Protein AF-A0A2D4HSN1-F1 (afdb_monomer_lite)

Organism: NCBI:txid129467

Secondary structure (DSSP, 8-state):
-HHHHHHHHHHHHHHHHHHHHHHH-TT-HHHHHHHHHHHHHHHHHHHHHHHHHHHHHHHHHHHHHHHHHHHHHHHHHHHHHHH---EEE-TTSPEEE------

Sequence (103 aa):
KKEREKESNELQNDIRKLERQAQLTPKNEQIINKWKLAKHKLNSLEQERNLRALKFVKQNYFENANKPGRWLAYRLRKEKEKRWIQQLQDKEGTLQNDMEKKK

Structure (mmCIF, N/CA/C/O backbone):
data_AF-A0A2D4HSN1-F1
#
_entry.id   AF-A0A2D4HSN1-F1
#
loop_
_atom_site.group_PDB
_atom_site.id
_atom_site.type_symbol
_atom_site.label_atom_id
_atom_site.label_alt_id
_atom_site.label_comp_id
_atom_site.label_asym_id
_atom_site.label_entity_id
_atom_site.label_seq_id
_atom_site.pdbx_PDB_ins_code
_atom_site.Cartn_x
_atom_site.Cartn_y
_atom_site.Cartn_z
_atom_site.occupancy
_atom_site.B_iso_or_equiv
_atom_site.auth_seq_id
_atom_site.auth_comp_id
_atom_site.auth_asym_id
_atom_site.auth_atom_id
_atom_site.pdbx_PDB_model_num
ATOM 1 N N . LYS A 1 1 ? 0.934 -12.895 7.102 1.00 60.03 1 LYS A N 1
ATOM 2 C CA . LYS A 1 1 ? 0.012 -11.958 6.399 1.00 60.03 1 LYS A CA 1
ATOM 3 C C . LYS A 1 1 ? -1.384 -12.010 7.024 1.00 60.03 1 LYS A C 1
ATOM 5 O O . LYS A 1 1 ? -1.835 -10.974 7.480 1.00 60.03 1 LYS A O 1
ATOM 10 N N . LYS A 1 2 ? -1.961 -13.214 7.186 1.00 73.94 2 LYS A N 1
ATOM 11 C CA . LYS A 1 2 ? -3.258 -13.445 7.853 1.00 73.94 2 LYS A CA 1
ATOM 12 C C . LYS A 1 2 ? -3.368 -12.906 9.290 1.00 73.94 2 LYS A C 1
ATOM 14 O O . LYS A 1 2 ? -4.409 -12.375 9.630 1.00 73.94 2 LYS A O 1
ATOM 19 N N . GLU A 1 3 ? -2.333 -13.017 10.123 1.00 78.81 3 GLU A N 1
ATOM 20 C CA . GLU A 1 3 ? -2.406 -12.568 11.532 1.00 78.81 3 GLU A CA 1
ATOM 21 C C . GLU A 1 3 ? -2.501 -11.046 11.671 1.00 78.81 3 GLU A C 1
ATOM 23 O O . GLU A 1 3 ? -3.433 -10.553 12.285 1.00 78.81 3 GLU A O 1
ATOM 28 N N . ARG A 1 4 ? -1.641 -10.289 10.979 1.00 75.69 4 ARG A N 1
ATOM 29 C CA . ARG A 1 4 ? -1.717 -8.815 10.944 1.00 75.69 4 ARG A CA 1
ATOM 30 C C . ARG A 1 4 ? -3.039 -8.289 10.375 1.00 75.69 4 ARG A C 1
ATOM 32 O O . ARG A 1 4 ? -3.516 -7.234 10.775 1.00 75.69 4 ARG A O 1
ATOM 39 N N . GLU A 1 5 ? -3.625 -9.008 9.419 1.00 81.81 5 GLU A N 1
ATOM 40 C CA . GLU A 1 5 ? -4.954 -8.679 8.889 1.00 81.81 5 GLU A CA 1
ATOM 41 C C . GLU A 1 5 ? -6.055 -8.955 9.923 1.00 81.81 5 GLU A C 1
ATOM 43 O O . GLU A 1 5 ? -6.962 -8.140 10.059 1.00 81.81 5 GLU A O 1
ATOM 48 N N . LYS A 1 6 ? -5.952 -10.045 10.697 1.00 86.56 6 LYS A N 1
ATOM 49 C CA . LYS A 1 6 ? -6.856 -10.314 11.826 1.00 86.56 6 LYS A CA 1
ATOM 50 C C . LYS A 1 6 ? -6.752 -9.234 12.901 1.00 86.56 6 LYS A C 1
ATOM 52 O O . LYS A 1 6 ? -7.775 -8.655 13.240 1.00 86.56 6 LYS A O 1
ATOM 57 N N . GLU A 1 7 ? -5.542 -8.887 13.336 1.00 83.44 7 GLU A N 1
ATOM 58 C CA . GLU A 1 7 ? -5.301 -7.821 14.322 1.00 83.44 7 GLU A CA 1
ATOM 59 C C . GLU A 1 7 ? -5.873 -6.474 13.855 1.00 83.44 7 GLU A C 1
ATOM 61 O O . GLU A 1 7 ? -6.504 -5.749 14.622 1.00 83.44 7 GLU A O 1
ATOM 66 N N . SER A 1 8 ? -5.706 -6.138 12.571 1.00 84.00 8 SER A N 1
ATOM 67 C CA . SER A 1 8 ? -6.280 -4.910 12.012 1.00 84.00 8 SER A CA 1
ATOM 68 C C . SER A 1 8 ? -7.810 -4.944 11.989 1.00 84.00 8 SER A C 1
ATOM 70 O O . SER A 1 8 ? -8.441 -3.916 12.233 1.00 84.00 8 SER A O 1
ATOM 72 N N . ASN A 1 9 ? -8.412 -6.098 11.693 1.00 88.88 9 ASN A N 1
ATOM 73 C CA . ASN A 1 9 ? -9.865 -6.264 11.687 1.00 88.88 9 ASN A CA 1
ATOM 74 C C . ASN A 1 9 ? -10.446 -6.205 13.106 1.00 88.88 9 ASN A C 1
ATOM 76 O O . ASN A 1 9 ? -11.495 -5.602 13.324 1.00 88.88 9 ASN A O 1
ATOM 80 N N . GLU A 1 10 ? -9.760 -6.799 14.081 1.00 90.38 10 GLU A N 1
ATOM 81 C CA . GLU A 1 10 ? -10.109 -6.716 15.501 1.00 90.38 10 GLU A CA 1
ATOM 82 C C . GLU A 1 10 ? -10.082 -5.263 15.978 1.00 90.38 10 GLU A C 1
ATOM 84 O O . GLU A 1 10 ? -11.071 -4.770 16.519 1.00 90.38 10 GLU A O 1
ATOM 89 N N . LEU A 1 11 ? -9.016 -4.530 15.650 1.00 89.25 11 LEU A N 1
ATOM 90 C CA . LEU A 1 11 ? -8.867 -3.124 16.017 1.00 89.25 11 LEU A CA 1
ATOM 91 C C . LEU A 1 11 ? -9.933 -2.231 15.355 1.00 89.25 11 LEU A C 1
ATOM 93 O O . LEU A 1 11 ? -10.448 -1.306 15.983 1.00 89.25 11 LEU A O 1
ATOM 97 N N . GLN A 1 12 ? -10.339 -2.533 14.117 1.00 91.25 12 GLN A N 1
ATOM 98 C CA . GLN A 1 12 ? -11.478 -1.871 13.467 1.00 91.25 12 GLN A CA 1
ATOM 99 C C . GLN A 1 12 ? -12.811 -2.173 14.163 1.00 91.25 12 GLN A C 1
ATOM 101 O O . GLN A 1 12 ? -13.640 -1.273 14.328 1.00 91.25 12 GLN A O 1
ATOM 106 N N . ASN A 1 13 ? -13.034 -3.419 14.584 1.00 93.00 13 ASN A N 1
ATOM 107 C CA . ASN A 1 13 ? -14.235 -3.796 15.325 1.00 93.00 13 ASN A CA 1
ATOM 108 C C . ASN A 1 13 ? -14.299 -3.096 16.687 1.00 93.00 13 ASN A C 1
ATOM 110 O O . ASN A 1 13 ? -15.371 -2.640 17.089 1.00 93.00 13 ASN A O 1
ATOM 114 N N . ASP A 1 14 ? -13.165 -2.945 17.366 1.00 90.88 14 ASP A N 1
ATOM 115 C CA . ASP A 1 14 ? -13.084 -2.233 18.640 1.00 90.88 14 ASP A CA 1
ATOM 116 C C . ASP A 1 14 ? -13.322 -0.731 18.478 1.00 90.88 14 ASP A C 1
ATOM 118 O O . ASP A 1 14 ? -14.068 -0.146 19.265 1.00 90.88 14 ASP A O 1
ATOM 122 N N . ILE A 1 15 ? -12.806 -0.112 17.410 1.00 92.44 15 ILE A N 1
ATOM 123 C CA . ILE A 1 15 ? -13.136 1.279 17.064 1.00 92.44 15 ILE A CA 1
ATOM 124 C C . ILE A 1 15 ? -14.646 1.441 16.865 1.00 92.44 15 ILE A C 1
ATOM 126 O O . ILE A 1 15 ? -15.219 2.373 17.421 1.00 92.44 15 ILE A O 1
ATOM 130 N N . ARG A 1 16 ? -15.307 0.527 16.139 1.00 93.06 16 ARG A N 1
ATOM 131 C CA . ARG A 1 16 ? -16.767 0.577 15.925 1.00 93.06 16 ARG A CA 1
ATOM 132 C C . ARG A 1 16 ? -17.552 0.450 17.230 1.00 93.06 16 ARG A C 1
ATOM 134 O O . ARG A 1 16 ? -18.563 1.126 17.409 1.00 93.06 16 ARG A O 1
ATOM 141 N N . LYS A 1 17 ? -17.113 -0.414 18.150 1.00 92.50 17 LYS A N 1
ATOM 142 C CA . LYS A 1 17 ? -17.742 -0.557 19.475 1.00 92.50 17 LYS A CA 1
ATOM 143 C C . LYS A 1 17 ? -17.573 0.715 20.307 1.00 92.50 17 LYS A C 1
ATOM 145 O O . LYS A 1 17 ? -18.553 1.203 20.864 1.00 92.50 17 LYS A O 1
ATOM 150 N N . LEU A 1 18 ? -16.358 1.263 20.352 1.00 89.56 18 LEU A N 1
ATOM 151 C CA . LEU A 1 18 ? -16.047 2.495 21.079 1.00 89.56 18 LEU A CA 1
ATOM 152 C C . LEU A 1 18 ? -16.769 3.710 20.489 1.00 89.56 18 LEU A C 1
ATOM 154 O O . LEU A 1 18 ? -17.218 4.565 21.241 1.00 89.56 18 LEU A O 1
ATOM 158 N N . GLU A 1 19 ? -16.935 3.769 19.169 1.00 88.75 19 GLU A N 1
ATOM 159 C CA . GLU A 1 19 ? -17.697 4.816 18.486 1.00 88.75 19 GLU A CA 1
ATOM 160 C C . GLU A 1 19 ? -19.172 4.792 18.895 1.00 88.75 19 GLU A C 1
ATOM 162 O O . GLU A 1 19 ? -19.720 5.822 19.283 1.00 88.75 19 GLU A O 1
ATOM 167 N N . ARG A 1 20 ? -19.799 3.608 18.900 1.00 90.75 20 ARG A N 1
ATOM 168 C CA . ARG A 1 20 ? -21.181 3.442 19.381 1.00 90.75 20 ARG A CA 1
ATOM 169 C C . ARG A 1 20 ? -21.320 3.851 20.845 1.00 90.75 20 ARG A C 1
ATOM 171 O O . ARG A 1 20 ? -22.273 4.534 21.202 1.00 90.75 20 ARG A O 1
ATOM 178 N N . GL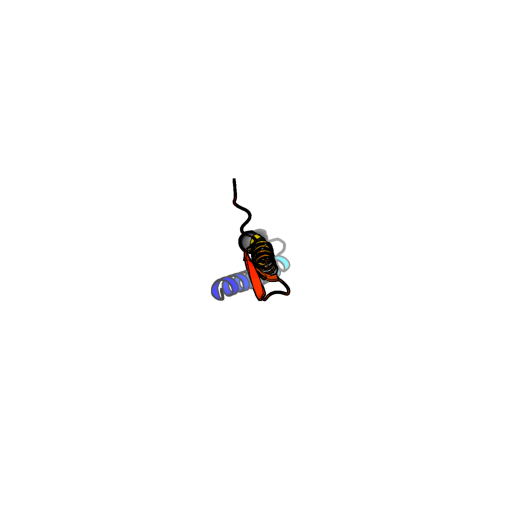N A 1 21 ? -20.365 3.469 21.692 1.00 87.44 21 GLN A N 1
ATOM 179 C CA . GLN A 1 21 ? -20.363 3.870 23.100 1.00 87.44 21 GLN A CA 1
ATOM 180 C C . GLN A 1 21 ? -20.177 5.384 23.263 1.00 87.44 21 GLN A C 1
ATOM 182 O O . GLN A 1 21 ? -20.893 6.001 24.044 1.00 87.44 21 GLN A O 1
ATOM 187 N N . ALA A 1 22 ? -19.281 6.005 22.494 1.00 86.25 22 ALA A N 1
ATOM 188 C CA . ALA A 1 22 ? -19.068 7.450 22.515 1.00 86.25 22 ALA A CA 1
ATOM 189 C C . ALA A 1 22 ? -20.318 8.229 22.070 1.00 86.25 22 ALA A C 1
ATOM 191 O O . ALA A 1 22 ? -20.628 9.262 22.657 1.00 86.25 22 ALA A O 1
ATOM 192 N N . GLN A 1 23 ? -21.058 7.718 21.079 1.00 85.44 23 GLN A N 1
ATOM 193 C CA . GLN A 1 23 ? -22.330 8.299 20.634 1.00 85.44 23 GLN A CA 1
ATOM 194 C C . GLN A 1 23 ? -23.419 8.209 21.713 1.00 85.44 23 GLN A C 1
ATOM 196 O O . GLN A 1 23 ? -24.167 9.163 21.905 1.00 85.44 23 GLN A O 1
ATOM 201 N N . LEU A 1 24 ? -23.493 7.084 22.434 1.00 86.56 24 LEU A N 1
ATOM 202 C CA . LEU A 1 24 ? -24.465 6.876 23.514 1.00 86.56 24 LEU A CA 1
ATOM 203 C C . LEU A 1 24 ? -24.125 7.671 24.782 1.00 86.56 24 LEU A C 1
ATOM 205 O O . LEU A 1 24 ? -25.028 8.098 25.498 1.00 86.56 24 LEU A O 1
ATOM 209 N N . THR A 1 25 ? -22.838 7.901 25.062 1.00 82.69 25 THR A N 1
ATOM 210 C CA . THR A 1 25 ? -22.380 8.676 26.226 1.00 82.69 25 THR A CA 1
ATOM 211 C C . THR A 1 25 ? -21.471 9.845 25.820 1.00 82.69 25 THR A C 1
ATOM 213 O O . THR A 1 25 ? -20.262 9.791 26.062 1.00 82.69 25 THR A O 1
ATOM 216 N N . PRO A 1 26 ? -22.023 10.948 25.272 1.00 75.94 26 PRO A N 1
ATOM 217 C CA . PRO A 1 26 ? -21.231 12.067 24.747 1.00 75.94 26 PRO A CA 1
ATOM 218 C C . PRO A 1 26 ? -20.426 12.829 25.807 1.00 75.94 26 PRO A C 1
ATOM 220 O O . PRO A 1 26 ? -19.464 13.515 25.483 1.00 75.94 26 PRO A O 1
ATOM 223 N N . LYS A 1 27 ? -20.815 12.723 27.085 1.00 82.31 27 LYS A N 1
ATOM 224 C CA . LYS A 1 27 ? -20.123 13.370 28.213 1.00 82.31 27 LYS A CA 1
ATOM 225 C C . LYS A 1 27 ? -18.958 12.540 28.764 1.00 82.31 27 LYS A C 1
ATOM 227 O O . LYS A 1 27 ? -18.222 13.023 29.616 1.00 82.31 27 LYS A O 1
ATOM 232 N N . ASN A 1 28 ? -18.794 11.290 28.320 1.00 86.81 28 ASN A N 1
ATOM 233 C CA . ASN A 1 28 ? -17.727 10.428 28.813 1.00 86.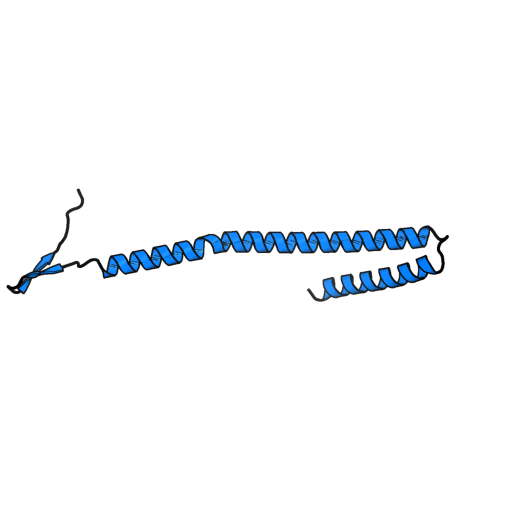81 28 ASN A CA 1
ATOM 234 C C . ASN A 1 28 ? -16.437 10.640 28.007 1.00 86.81 28 ASN A C 1
ATOM 236 O O . ASN A 1 28 ? -16.161 9.942 27.027 1.00 86.81 28 ASN A O 1
ATOM 240 N N . GLU A 1 29 ? -15.623 11.594 28.458 1.00 88.31 29 GLU A N 1
ATOM 241 C CA . GLU A 1 29 ? -14.337 11.928 27.838 1.00 88.31 29 GLU A CA 1
ATOM 242 C C . GLU A 1 29 ? -13.372 10.739 27.764 1.00 88.31 29 GLU A C 1
ATOM 244 O O . GLU A 1 29 ? -12.602 10.631 26.810 1.00 88.31 29 GLU A O 1
ATOM 249 N N . GLN A 1 30 ? -13.428 9.798 28.714 1.00 89.81 30 GLN A N 1
ATOM 250 C CA . GLN A 1 30 ? -12.543 8.630 28.704 1.00 89.81 30 GLN A CA 1
ATOM 251 C C . GLN A 1 30 ? -12.811 7.729 27.493 1.00 89.81 30 GLN A C 1
ATOM 253 O O . GLN A 1 30 ? -11.869 7.242 26.867 1.00 89.81 30 GLN A O 1
ATOM 258 N N . ILE A 1 31 ? -14.083 7.518 27.142 1.00 87.88 31 ILE A N 1
ATOM 259 C CA . ILE A 1 31 ? -14.478 6.699 25.985 1.00 87.88 31 ILE A CA 1
ATOM 260 C C . ILE A 1 31 ? -14.104 7.413 24.683 1.00 87.88 31 ILE A C 1
ATOM 262 O O . ILE A 1 31 ? -13.541 6.792 23.780 1.00 87.88 31 ILE A O 1
ATOM 266 N N . ILE A 1 32 ? -14.322 8.728 24.614 1.00 87.69 32 ILE A N 1
ATOM 267 C CA . ILE A 1 32 ? -13.958 9.548 23.450 1.00 87.69 32 ILE A CA 1
ATOM 268 C C . ILE A 1 32 ? -12.441 9.535 23.226 1.00 87.69 32 ILE A C 1
ATOM 270 O O . ILE A 1 32 ? -11.982 9.354 22.097 1.00 87.69 32 ILE A O 1
ATOM 274 N N . ASN A 1 33 ? -11.650 9.680 24.290 1.00 91.19 33 ASN A N 1
ATOM 275 C CA . ASN A 1 33 ? -10.192 9.655 24.206 1.00 91.19 33 ASN A CA 1
ATOM 276 C C . ASN A 1 33 ? -9.674 8.270 23.801 1.00 91.19 33 ASN A C 1
ATOM 278 O O . ASN A 1 33 ? -8.804 8.179 22.934 1.00 91.19 33 ASN A O 1
ATOM 282 N N . LYS A 1 34 ? -10.252 7.187 24.342 1.00 91.12 34 LYS A N 1
ATOM 283 C CA . LYS A 1 34 ? -9.935 5.811 23.919 1.00 91.12 34 LYS A CA 1
ATOM 284 C C . LYS A 1 34 ? -10.246 5.584 22.438 1.00 91.12 34 LYS A C 1
ATOM 286 O O . LYS A 1 34 ? -9.416 5.022 21.727 1.00 91.12 34 LYS A O 1
ATOM 291 N N . TRP A 1 35 ? -11.394 6.062 21.957 1.00 91.00 35 TRP A N 1
ATOM 292 C CA . TRP A 1 35 ? -11.770 5.980 20.544 1.00 91.00 35 TRP A CA 1
ATOM 293 C C . TRP A 1 35 ? -10.803 6.754 19.637 1.00 91.00 35 TRP A C 1
ATOM 295 O O . TRP A 1 35 ? -10.285 6.193 18.668 1.00 91.00 35 TRP A O 1
ATOM 305 N N . LYS A 1 36 ? -10.493 8.015 19.975 1.00 91.06 36 LYS A N 1
ATOM 306 C CA . LYS A 1 36 ? -9.519 8.838 19.235 1.00 91.06 36 LYS A CA 1
ATOM 307 C C . LYS A 1 36 ? -8.147 8.166 19.176 1.00 91.06 36 LYS A C 1
ATOM 309 O O . LYS A 1 36 ? -7.550 8.089 18.104 1.00 91.06 36 LYS A O 1
ATOM 314 N N . LEU A 1 37 ? -7.666 7.642 20.303 1.00 93.56 37 LEU A N 1
ATOM 315 C CA . LEU A 1 37 ? -6.371 6.967 20.386 1.00 93.56 37 LEU A CA 1
ATOM 316 C C . LEU A 1 37 ? -6.337 5.689 19.536 1.00 93.56 37 LEU A C 1
ATOM 318 O O . LEU A 1 37 ? -5.380 5.472 18.792 1.00 93.56 37 LEU A O 1
ATOM 322 N N . ALA A 1 38 ? -7.400 4.880 19.575 1.00 91.88 38 ALA A N 1
ATOM 323 C CA . ALA A 1 38 ? -7.527 3.698 18.726 1.00 91.88 38 ALA A CA 1
ATOM 324 C C . ALA A 1 38 ? -7.527 4.062 17.229 1.00 91.88 38 ALA A C 1
ATOM 326 O O . ALA A 1 38 ? -6.830 3.424 16.438 1.00 91.88 38 ALA A O 1
ATOM 327 N N . LYS A 1 39 ? -8.227 5.138 16.841 1.00 92.81 39 LYS A N 1
ATOM 328 C CA . LYS A 1 39 ? -8.243 5.652 15.462 1.00 92.81 39 LYS A CA 1
ATOM 329 C C . LYS A 1 39 ? -6.864 6.133 15.002 1.00 92.81 39 LYS A C 1
ATOM 331 O O . LYS A 1 39 ? -6.443 5.801 13.895 1.00 92.81 39 LYS A O 1
ATOM 336 N N . HIS A 1 40 ? -6.136 6.859 15.851 1.00 94.62 40 HIS A N 1
ATOM 337 C CA . HIS A 1 40 ? -4.757 7.259 15.561 1.00 94.62 40 HIS A CA 1
ATOM 338 C C . HIS A 1 40 ? -3.836 6.049 15.384 1.00 94.62 40 HIS A C 1
ATOM 340 O O . HIS A 1 40 ? -3.080 6.005 14.416 1.00 94.62 40 HIS A O 1
ATOM 346 N N . LYS A 1 41 ? -3.946 5.042 16.259 1.00 92.88 41 LYS A N 1
ATOM 347 C CA . LYS A 1 41 ? -3.167 3.802 16.155 1.00 92.88 41 LYS A CA 1
ATOM 348 C C . LYS A 1 41 ? -3.423 3.073 14.833 1.00 92.88 41 LYS A C 1
ATOM 350 O O . LYS A 1 41 ? -2.467 2.642 14.192 1.00 92.88 41 LYS A O 1
ATOM 355 N N . LEU A 1 42 ? -4.684 2.980 14.398 1.00 92.12 42 LEU A N 1
ATOM 356 C CA . LEU A 1 42 ? -5.035 2.398 13.099 1.00 92.12 42 LEU A CA 1
ATOM 357 C C . LEU A 1 42 ? -4.377 3.167 11.944 1.00 92.12 42 LEU A C 1
ATOM 359 O O . LEU A 1 42 ? -3.735 2.562 11.088 1.00 92.12 42 LEU A O 1
ATOM 363 N N . ASN A 1 43 ? -4.483 4.497 11.958 1.00 93.81 43 ASN A N 1
ATOM 364 C CA . ASN A 1 43 ? -3.902 5.349 10.923 1.00 93.81 43 ASN A CA 1
ATOM 365 C C . ASN A 1 43 ? -2.370 5.213 10.848 1.00 93.81 43 ASN A C 1
ATOM 367 O O . ASN A 1 43 ? -1.811 5.112 9.759 1.00 93.81 43 ASN A O 1
ATOM 371 N N . SER A 1 44 ? -1.676 5.152 11.989 1.00 93.75 44 SER A N 1
ATOM 372 C CA . SER A 1 44 ? -0.221 4.943 12.017 1.00 93.75 44 SER A CA 1
ATOM 373 C C . SER A 1 44 ? 0.194 3.600 11.405 1.00 93.75 44 SER A C 1
ATOM 375 O O . SER A 1 44 ? 1.162 3.546 10.645 1.00 93.75 44 SER A O 1
ATOM 377 N N . LEU A 1 45 ? -0.547 2.520 11.680 1.00 91.19 45 LEU A N 1
ATOM 378 C CA . LEU A 1 45 ? -0.285 1.203 11.084 1.00 91.19 45 LEU A CA 1
ATOM 379 C C . LEU A 1 45 ? -0.493 1.208 9.562 1.00 91.19 45 LEU A C 1
ATOM 381 O O . LEU A 1 45 ? 0.281 0.600 8.817 1.00 91.19 45 LEU A O 1
ATOM 385 N N . GLU A 1 46 ? -1.522 1.910 9.089 1.00 90.38 46 GLU A N 1
ATOM 386 C CA . GLU A 1 46 ? -1.802 2.062 7.663 1.00 90.38 46 GLU A CA 1
ATOM 387 C C . GLU A 1 46 ? -0.706 2.866 6.950 1.00 90.38 46 GLU A C 1
ATOM 389 O O . GLU A 1 46 ? -0.202 2.444 5.906 1.00 90.38 46 GLU A O 1
ATOM 394 N N . GLN A 1 47 ? -0.247 3.965 7.554 1.00 93.88 47 GLN A N 1
ATOM 395 C CA . GLN A 1 47 ? 0.885 4.742 7.048 1.00 93.88 47 GLN A CA 1
ATOM 396 C C . GLN A 1 47 ? 2.156 3.889 6.938 1.00 93.88 47 GLN A C 1
ATOM 398 O O . GLN A 1 47 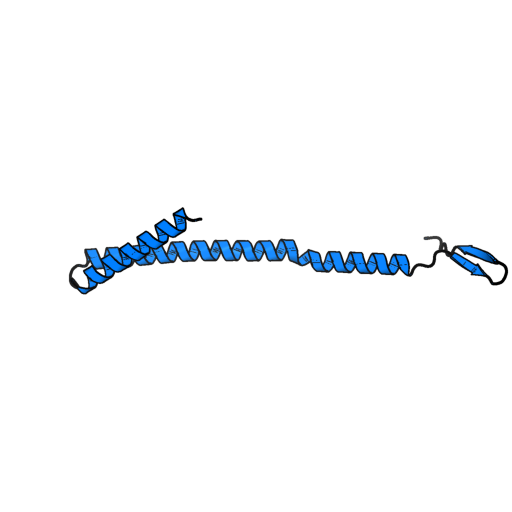? 2.814 3.893 5.898 1.00 93.88 47 GLN A O 1
ATOM 403 N N . GLU A 1 48 ? 2.479 3.094 7.960 1.00 92.75 48 GLU A N 1
ATOM 404 C CA . GLU A 1 48 ? 3.640 2.197 7.933 1.00 92.75 48 GLU A CA 1
ATOM 405 C C . GLU A 1 48 ? 3.522 1.134 6.822 1.00 92.75 48 GLU A C 1
ATOM 407 O O . GLU A 1 48 ? 4.501 0.786 6.151 1.00 92.75 48 GLU A O 1
ATOM 412 N N . ARG A 1 49 ? 2.314 0.607 6.590 1.00 91.00 49 ARG A N 1
ATOM 413 C CA . ARG A 1 49 ? 2.037 -0.323 5.485 1.00 91.00 49 ARG A CA 1
ATOM 414 C C . ARG A 1 49 ? 2.260 0.344 4.127 1.00 91.00 49 ARG A C 1
ATOM 416 O O . ARG A 1 49 ? 2.923 -0.249 3.274 1.00 91.00 49 ARG A O 1
ATOM 423 N N . ASN A 1 50 ? 1.765 1.565 3.948 1.00 93.81 50 ASN A N 1
ATOM 424 C CA . ASN A 1 50 ? 1.912 2.322 2.707 1.00 93.81 50 ASN A CA 1
ATOM 425 C C . ASN A 1 50 ? 3.379 2.665 2.428 1.00 93.81 50 ASN A C 1
ATOM 427 O O . ASN A 1 50 ? 3.854 2.469 1.310 1.00 93.81 50 ASN A O 1
ATOM 431 N N . LEU A 1 51 ? 4.134 3.073 3.451 1.00 96.44 51 LEU A N 1
ATOM 432 C CA . LEU A 1 51 ? 5.572 3.332 3.334 1.00 96.44 51 LEU A CA 1
ATOM 433 C C . LEU A 1 51 ? 6.349 2.081 2.907 1.00 96.44 51 LEU A C 1
ATOM 435 O O . LEU A 1 51 ? 7.213 2.156 2.030 1.00 96.44 51 LEU A O 1
ATOM 439 N N . ARG A 1 52 ? 6.022 0.913 3.475 1.00 94.12 52 ARG A N 1
ATOM 440 C CA . ARG A 1 52 ? 6.629 -0.366 3.068 1.00 94.12 52 ARG A CA 1
ATOM 441 C C . ARG A 1 52 ? 6.321 -0.709 1.614 1.00 94.12 52 ARG A C 1
ATOM 443 O O . ARG A 1 52 ? 7.232 -1.099 0.884 1.00 94.12 52 ARG A O 1
ATOM 450 N N . ALA A 1 53 ? 5.071 -0.540 1.189 1.00 95.38 53 ALA A N 1
ATOM 451 C CA . ALA A 1 53 ? 4.673 -0.775 -0.195 1.00 95.38 53 ALA A CA 1
ATOM 452 C C . ALA A 1 53 ? 5.407 0.171 -1.159 1.00 95.38 53 ALA A C 1
ATOM 454 O O . ALA A 1 53 ? 5.961 -0.281 -2.159 1.00 95.38 53 ALA A O 1
ATOM 455 N N . LEU A 1 54 ? 5.501 1.460 -0.821 1.00 96.75 54 LEU A N 1
ATOM 456 C CA . LEU A 1 54 ? 6.213 2.450 -1.626 1.00 96.75 54 LEU A CA 1
ATOM 457 C C . LEU A 1 54 ? 7.708 2.126 -1.743 1.00 96.75 54 LEU A C 1
ATOM 459 O O . LEU A 1 54 ? 8.270 2.188 -2.837 1.00 96.75 54 LEU A O 1
ATOM 463 N N . LYS A 1 55 ? 8.349 1.728 -0.637 1.00 96.62 55 LYS A N 1
ATOM 464 C CA . LYS A 1 55 ? 9.752 1.287 -0.636 1.00 96.62 55 LYS A CA 1
ATOM 465 C C . LYS A 1 55 ? 9.956 0.087 -1.562 1.00 96.62 55 LYS A C 1
ATOM 467 O O . LYS A 1 55 ? 10.899 0.090 -2.349 1.00 96.62 55 LYS A O 1
ATOM 472 N N . PHE A 1 56 ? 9.062 -0.899 -1.496 1.00 95.62 56 PHE A N 1
ATOM 473 C CA . PHE A 1 56 ? 9.109 -2.076 -2.361 1.00 95.62 56 PHE A CA 1
ATOM 474 C C . PHE A 1 56 ? 8.959 -1.706 -3.842 1.00 95.62 56 PHE A C 1
ATOM 476 O O . PHE A 1 56 ? 9.765 -2.134 -4.662 1.00 95.62 56 PHE A O 1
ATOM 483 N N . VAL A 1 57 ? 7.983 -0.860 -4.185 1.00 95.81 57 VAL A N 1
ATOM 484 C CA . VAL A 1 57 ? 7.782 -0.382 -5.564 1.00 95.81 57 VAL A CA 1
ATOM 485 C C . VAL A 1 57 ? 9.017 0.358 -6.072 1.00 95.81 57 VAL A C 1
ATOM 487 O O . VAL A 1 57 ? 9.482 0.087 -7.178 1.00 95.81 57 VAL A O 1
ATOM 490 N N . LYS A 1 58 ? 9.590 1.245 -5.251 1.00 95.31 58 LYS A N 1
ATOM 491 C CA . LYS A 1 58 ? 10.809 1.986 -5.590 1.00 95.31 58 LYS A CA 1
ATOM 492 C C . LYS A 1 58 ? 11.977 1.036 -5.858 1.00 95.31 58 LYS A C 1
ATOM 494 O O . LYS A 1 58 ? 12.639 1.168 -6.882 1.00 95.31 58 LYS A O 1
ATOM 499 N N . GLN A 1 59 ? 12.210 0.065 -4.976 1.00 94.62 59 GLN A N 1
ATOM 500 C CA . GLN A 1 59 ? 13.264 -0.935 -5.153 1.00 94.62 59 GLN A CA 1
ATOM 501 C C . GLN A 1 59 ? 13.057 -1.748 -6.437 1.00 94.62 59 GLN A C 1
ATOM 503 O O . GLN A 1 59 ? 13.967 -1.835 -7.258 1.00 94.62 59 GLN A O 1
ATOM 508 N N . ASN A 1 60 ? 11.843 -2.257 -6.653 1.00 94.44 60 ASN A N 1
ATOM 509 C CA . ASN A 1 60 ? 11.495 -3.020 -7.846 1.00 94.44 60 ASN A CA 1
ATOM 510 C C . ASN A 1 60 ? 11.700 -2.202 -9.132 1.00 94.44 60 ASN A C 1
ATOM 512 O O . ASN A 1 60 ? 12.157 -2.737 -10.140 1.00 94.44 60 ASN A O 1
ATOM 516 N N . TYR A 1 61 ? 11.402 -0.901 -9.109 1.00 92.69 61 TYR A N 1
ATOM 517 C CA . TYR A 1 61 ? 11.693 -0.014 -10.230 1.00 92.69 61 TYR A CA 1
ATOM 518 C C . TYR A 1 61 ? 13.198 0.059 -10.508 1.00 92.69 61 TYR A C 1
ATOM 520 O O . TYR A 1 61 ? 13.608 -0.213 -11.630 1.00 92.69 61 TYR A O 1
ATOM 528 N N . PHE A 1 62 ? 14.036 0.352 -9.509 1.00 90.31 62 PHE A N 1
ATOM 529 C CA . PHE A 1 62 ? 15.486 0.474 -9.716 1.00 90.31 62 PHE A CA 1
ATOM 530 C C . PHE A 1 62 ? 16.154 -0.837 -10.149 1.00 90.31 62 PHE A C 1
ATOM 532 O O . PHE A 1 62 ? 17.004 -0.824 -11.039 1.00 90.31 62 PHE A O 1
ATOM 539 N N . GLU A 1 63 ? 15.750 -1.971 -9.574 1.00 90.06 63 GLU A N 1
ATOM 540 C CA . GLU A 1 63 ? 16.270 -3.289 -9.958 1.00 90.06 63 GLU A CA 1
ATOM 541 C C . GLU A 1 63 ? 15.921 -3.655 -11.409 1.00 90.06 63 GLU A C 1
ATOM 543 O O . GLU A 1 63 ? 16.702 -4.317 -12.101 1.00 90.06 63 GLU A O 1
ATOM 548 N N . ASN A 1 64 ? 14.752 -3.223 -11.891 1.00 90.56 64 ASN A N 1
ATOM 549 C CA . ASN A 1 64 ? 14.262 -3.568 -13.223 1.00 90.56 64 ASN A CA 1
ATOM 550 C C . ASN A 1 64 ? 14.488 -2.481 -14.280 1.00 90.56 64 ASN A C 1
ATOM 552 O O . ASN A 1 64 ? 14.458 -2.811 -15.464 1.00 90.56 64 ASN A O 1
ATOM 556 N N . ALA A 1 65 ? 14.765 -1.231 -13.901 1.00 86.94 65 ALA A N 1
ATOM 557 C CA . ALA A 1 65 ? 14.896 -0.095 -14.821 1.00 86.94 65 ALA A CA 1
ATOM 558 C C . ALA A 1 65 ? 15.937 -0.345 -15.919 1.00 86.94 65 ALA A C 1
ATOM 560 O O . ALA A 1 65 ? 15.738 0.010 -17.078 1.00 86.94 65 ALA A O 1
ATOM 561 N N . ASN A 1 66 ? 17.023 -1.036 -15.574 1.00 86.00 66 ASN A N 1
ATOM 562 C CA . ASN A 1 66 ? 18.115 -1.311 -16.503 1.00 86.00 66 ASN A CA 1
ATOM 563 C C . ASN A 1 66 ? 17.902 -2.576 -17.350 1.00 86.00 66 ASN A C 1
ATOM 565 O O . ASN A 1 66 ? 18.667 -2.813 -18.286 1.00 86.00 66 ASN A O 1
ATOM 569 N N . LYS A 1 67 ? 16.894 -3.411 -17.055 1.00 91.00 67 LYS A N 1
ATOM 570 C CA . LYS A 1 67 ? 16.675 -4.679 -17.774 1.00 91.00 67 LYS A CA 1
ATOM 571 C C . LYS A 1 67 ? 16.255 -4.461 -19.235 1.00 91.00 67 LYS A C 1
ATOM 573 O O . LYS A 1 67 ? 16.888 -5.074 -20.097 1.00 91.00 67 LYS A O 1
ATOM 578 N N . PRO A 1 68 ? 15.290 -3.573 -19.557 1.00 91.94 68 PRO A N 1
ATOM 579 C CA . PRO A 1 68 ? 14.923 -3.293 -20.945 1.00 91.94 68 PRO A CA 1
ATOM 580 C C . PRO A 1 68 ? 16.094 -2.734 -21.759 1.00 91.94 68 PRO A C 1
ATOM 582 O O . PRO A 1 68 ? 16.344 -3.197 -22.869 1.00 91.94 68 PRO A O 1
ATOM 585 N N . GLY A 1 69 ? 16.865 -1.805 -21.181 1.00 92.38 69 GLY A N 1
ATOM 586 C CA . GLY A 1 69 ? 18.045 -1.232 -21.833 1.00 92.38 69 GLY A CA 1
ATOM 587 C C . GLY A 1 69 ? 19.126 -2.279 -22.114 1.00 92.38 69 GLY A C 1
ATOM 588 O O . GLY A 1 69 ? 19.639 -2.358 -23.229 1.00 92.38 69 GLY A O 1
ATOM 589 N N . ARG A 1 70 ? 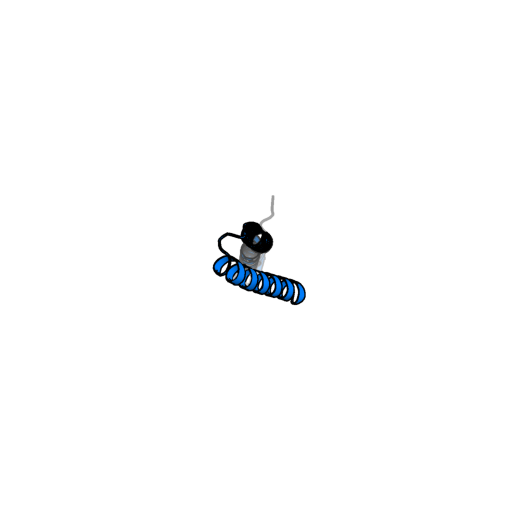19.419 -3.152 -21.139 1.00 92.00 70 ARG A N 1
ATOM 590 C CA . ARG A 1 70 ? 20.350 -4.280 -21.323 1.00 92.00 70 ARG A CA 1
ATOM 591 C C . ARG A 1 70 ? 19.879 -5.244 -22.410 1.00 92.00 70 ARG A C 1
ATOM 593 O O . ARG A 1 70 ? 20.692 -5.687 -23.219 1.00 92.00 70 ARG A O 1
ATOM 600 N N . TRP A 1 71 ? 18.586 -5.561 -22.441 1.00 94.81 71 TRP A N 1
ATOM 601 C CA . TRP A 1 71 ? 18.023 -6.462 -23.445 1.00 94.81 71 TRP A CA 1
ATOM 602 C C . TRP A 1 71 ? 18.095 -5.867 -24.855 1.00 94.81 71 TRP A C 1
ATOM 604 O O . TRP A 1 71 ? 18.524 -6.549 -25.788 1.00 94.81 71 TRP A O 1
ATOM 614 N N . LEU A 1 72 ? 17.775 -4.578 -25.002 1.00 94.50 72 LEU A N 1
ATOM 615 C CA . LEU A 1 72 ? 17.916 -3.857 -26.266 1.00 94.50 72 LEU A CA 1
ATOM 616 C C . LEU A 1 72 ? 19.376 -3.830 -26.740 1.00 94.50 72 LEU A C 1
ATOM 618 O O . LEU A 1 72 ? 19.649 -4.183 -27.885 1.00 94.50 72 LEU A O 1
ATOM 622 N N . ALA A 1 73 ? 20.319 -3.485 -25.859 1.00 94.12 73 ALA A N 1
ATOM 623 C CA . ALA A 1 73 ? 21.744 -3.458 -26.189 1.00 94.12 73 ALA A CA 1
ATOM 624 C C . ALA A 1 73 ? 22.258 -4.835 -26.641 1.00 94.12 73 ALA A C 1
ATOM 626 O O . ALA A 1 73 ? 22.971 -4.940 -27.640 1.00 94.12 73 ALA A O 1
ATOM 627 N N . TYR A 1 74 ? 21.854 -5.907 -25.951 1.00 94.50 74 TYR A N 1
ATOM 628 C CA . TYR A 1 74 ? 22.178 -7.275 -26.355 1.00 94.50 74 TYR A CA 1
ATOM 629 C C . TYR A 1 74 ? 21.622 -7.608 -27.744 1.00 94.50 74 TYR A C 1
ATOM 631 O O . TYR A 1 74 ? 22.345 -8.156 -28.580 1.00 94.50 74 TYR A O 1
ATOM 639 N N . ARG A 1 75 ? 20.356 -7.257 -28.006 1.00 94.88 75 ARG A N 1
ATOM 640 C CA . ARG A 1 75 ? 19.697 -7.508 -29.292 1.00 94.88 75 ARG A CA 1
ATOM 641 C C . ARG A 1 75 ? 20.396 -6.767 -30.432 1.00 94.88 75 ARG A C 1
ATOM 643 O O . ARG A 1 75 ? 20.712 -7.396 -31.436 1.00 94.88 75 ARG A O 1
ATOM 650 N N . LEU A 1 76 ? 20.717 -5.486 -30.241 1.00 93.12 76 LEU A N 1
ATOM 651 C CA . LEU A 1 76 ? 21.465 -4.680 -31.211 1.00 93.12 76 LEU A CA 1
ATOM 652 C C . LEU A 1 76 ? 22.864 -5.247 -31.470 1.00 93.12 76 LEU A C 1
ATOM 654 O O . LEU A 1 76 ? 23.288 -5.328 -32.621 1.00 93.12 76 LEU A O 1
ATOM 658 N N . ARG A 1 77 ? 23.572 -5.701 -30.426 1.00 91.31 77 ARG A N 1
ATOM 659 C CA . ARG A 1 77 ? 24.878 -6.358 -30.584 1.00 91.31 77 ARG A CA 1
ATOM 660 C C . ARG A 1 77 ? 24.766 -7.614 -31.446 1.00 91.31 77 ARG A C 1
ATOM 662 O O . ARG A 1 77 ? 25.547 -7.778 -32.376 1.00 91.31 77 ARG A O 1
ATOM 669 N N . LYS A 1 78 ? 23.778 -8.470 -31.173 1.00 90.31 78 LYS A N 1
ATOM 670 C CA . LYS A 1 78 ? 23.537 -9.686 -31.963 1.00 90.31 78 LYS A CA 1
ATOM 671 C C . LYS A 1 78 ? 23.145 -9.379 -33.401 1.00 90.31 78 LYS A C 1
ATOM 673 O O . LYS A 1 78 ? 23.547 -10.097 -34.307 1.00 90.31 78 LYS A O 1
ATOM 678 N N . GLU A 1 79 ? 22.377 -8.322 -33.621 1.00 88.19 79 GLU A N 1
ATOM 679 C CA . GLU A 1 79 ? 22.015 -7.889 -34.965 1.00 88.19 79 GLU A CA 1
ATOM 680 C C . GLU A 1 79 ? 23.228 -7.354 -35.737 1.00 88.19 79 GLU A C 1
ATOM 682 O O . GLU A 1 79 ? 23.415 -7.709 -36.897 1.00 88.19 79 GLU A O 1
ATOM 687 N N . LYS A 1 80 ? 24.106 -6.584 -35.082 1.00 84.38 80 LYS A N 1
ATOM 688 C CA . LYS A 1 80 ? 25.371 -6.121 -35.666 1.00 84.38 80 LYS A CA 1
ATOM 689 C C . LYS A 1 80 ? 26.320 -7.281 -35.982 1.00 84.38 80 LYS A C 1
ATOM 691 O O . LYS A 1 80 ? 26.887 -7.294 -37.064 1.00 84.38 80 LYS A O 1
ATOM 696 N N . GLU A 1 81 ? 26.447 -8.262 -35.086 1.00 80.12 81 GLU A N 1
ATOM 697 C CA . GLU A 1 81 ? 27.215 -9.496 -35.333 1.00 80.12 81 GLU A CA 1
ATOM 698 C C . GLU A 1 81 ? 26.684 -10.260 -36.557 1.00 80.12 81 GLU A C 1
ATOM 700 O O . GLU A 1 81 ? 27.474 -10.716 -37.371 1.00 80.12 81 GLU A O 1
ATOM 705 N N . LYS A 1 82 ? 25.356 -10.362 -36.727 1.00 78.50 82 LYS A N 1
ATOM 706 C CA . LYS A 1 82 ? 24.743 -11.014 -37.900 1.00 78.50 82 LYS A CA 1
ATOM 707 C C . LYS A 1 82 ? 24.947 -10.244 -39.206 1.00 78.50 82 LYS A C 1
ATOM 709 O O . LYS A 1 82 ? 25.007 -10.858 -40.262 1.00 78.50 82 LYS A O 1
ATOM 714 N N . ARG A 1 83 ? 24.982 -8.910 -39.141 1.00 70.75 83 ARG A N 1
ATOM 715 C CA . ARG A 1 83 ? 25.201 -8.033 -40.304 1.00 70.75 83 ARG A CA 1
ATOM 716 C C . ARG A 1 83 ? 26.679 -7.914 -40.686 1.00 70.75 83 ARG A C 1
ATOM 718 O O . ARG A 1 83 ? 26.971 -7.427 -41.771 1.00 70.75 83 ARG A O 1
ATOM 725 N N . TRP A 1 84 ? 27.597 -8.322 -39.809 1.00 64.44 84 TRP A N 1
ATOM 726 C CA . TRP A 1 84 ? 29.029 -8.324 -40.087 1.00 64.44 84 TRP A CA 1
ATOM 727 C C . TRP A 1 84 ? 29.373 -9.504 -41.003 1.00 64.44 84 TRP A C 1
ATOM 729 O O . TRP A 1 84 ? 29.495 -10.644 -40.554 1.00 64.44 84 TRP A O 1
ATOM 739 N N . ILE A 1 85 ? 29.508 -9.230 -42.299 1.00 66.56 85 ILE A N 1
ATOM 740 C CA . ILE A 1 85 ? 29.999 -10.197 -43.282 1.00 66.56 85 ILE A CA 1
ATOM 741 C C . ILE A 1 85 ? 31.509 -10.340 -43.062 1.00 66.56 85 ILE A C 1
ATOM 743 O O . ILE A 1 85 ? 32.241 -9.363 -43.142 1.00 66.56 85 ILE A O 1
ATOM 747 N N . GLN A 1 86 ? 31.970 -11.543 -42.716 1.00 62.16 86 GLN A N 1
ATOM 748 C CA . GLN A 1 86 ? 33.389 -11.800 -42.421 1.00 62.16 86 GLN A CA 1
ATOM 749 C C . GLN A 1 86 ? 34.220 -12.038 -43.687 1.00 62.16 86 GLN A C 1
ATOM 751 O O . GLN A 1 86 ? 35.434 -11.845 -43.667 1.00 62.16 86 GLN A O 1
ATOM 756 N N . GLN A 1 87 ? 33.570 -12.488 -44.764 1.00 61.78 87 GLN A N 1
ATOM 757 C CA . GLN A 1 87 ? 34.212 -12.861 -46.017 1.00 61.78 87 GLN A CA 1
ATOM 758 C C . GLN A 1 87 ? 33.320 -12.504 -47.199 1.00 61.78 87 GLN A C 1
ATOM 760 O O . GLN A 1 87 ? 32.127 -12.818 -47.192 1.00 61.78 87 GLN A O 1
ATOM 765 N N . LEU A 1 88 ? 33.907 -11.889 -48.217 1.00 66.75 88 LEU A N 1
ATOM 766 C CA . LEU A 1 88 ? 33.280 -11.695 -49.518 1.00 66.75 88 LEU A CA 1
ATOM 767 C C . LEU A 1 88 ? 33.953 -12.644 -50.511 1.00 66.75 88 LEU A C 1
ATOM 769 O O . LEU A 1 88 ? 35.178 -12.759 -50.538 1.00 66.75 88 LEU A O 1
ATOM 773 N N . GLN A 1 89 ? 33.148 -13.377 -51.279 1.00 60.19 89 GLN A N 1
ATOM 774 C CA . GLN A 1 89 ? 33.646 -14.249 -52.337 1.00 60.19 89 GLN A CA 1
ATOM 775 C C . GLN A 1 89 ? 33.583 -13.493 -53.662 1.00 60.19 89 GLN A C 1
ATOM 777 O O . GLN A 1 89 ? 32.507 -13.058 -54.080 1.00 60.19 89 GLN A O 1
ATOM 782 N N . ASP A 1 90 ? 34.730 -13.344 -54.315 1.00 71.44 90 ASP A N 1
ATOM 783 C CA . ASP A 1 90 ? 34.799 -12.733 -55.637 1.00 71.44 90 ASP A CA 1
ATOM 784 C C . ASP A 1 90 ? 34.215 -13.672 -56.704 1.00 71.44 90 ASP A C 1
ATOM 786 O O . ASP A 1 90 ? 34.080 -14.881 -56.502 1.00 71.44 90 ASP A O 1
ATOM 790 N N . LYS A 1 91 ? 33.896 -13.129 -57.885 1.00 72.75 91 LYS A N 1
ATOM 791 C CA . LYS A 1 91 ? 33.324 -13.891 -59.017 1.00 72.75 91 LYS A CA 1
ATOM 792 C C . LYS A 1 91 ? 34.199 -15.068 -59.482 1.00 72.75 91 LYS A C 1
ATOM 794 O O . LYS A 1 91 ? 33.698 -15.966 -60.147 1.00 72.75 91 LYS A O 1
ATOM 799 N N . GLU A 1 92 ? 35.479 -15.059 -59.121 1.00 76.38 92 GLU A N 1
ATOM 800 C CA . GLU A 1 92 ? 36.483 -16.084 -59.435 1.00 76.38 92 GLU A CA 1
ATOM 801 C C . GLU A 1 92 ? 36.609 -17.161 -58.336 1.00 76.38 92 GLU A C 1
ATOM 803 O O . GLU A 1 92 ? 37.390 -18.099 -58.463 1.00 76.38 92 GLU A O 1
ATOM 808 N N . GLY A 1 93 ? 35.814 -17.061 -57.264 1.00 68.00 93 GLY A N 1
ATOM 809 C CA . GLY A 1 93 ? 35.724 -18.058 -56.196 1.00 68.00 93 GLY A CA 1
ATOM 810 C C . GLY A 1 93 ? 36.657 -17.824 -55.004 1.00 68.00 93 GLY A C 1
ATOM 811 O O . GLY A 1 93 ? 36.537 -18.533 -54.004 1.00 68.00 93 GLY A O 1
ATOM 812 N N . THR A 1 94 ? 37.540 -16.829 -55.071 1.00 70.75 94 THR A N 1
ATOM 813 C CA . THR A 1 94 ? 38.497 -16.471 -54.014 1.00 70.75 94 THR A CA 1
ATOM 814 C C . THR A 1 94 ? 37.804 -15.754 -52.848 1.00 70.75 94 THR A C 1
ATOM 816 O O . THR A 1 94 ? 36.999 -14.850 -53.063 1.00 70.75 94 THR A O 1
ATOM 819 N N . LEU A 1 95 ? 38.107 -16.149 -51.606 1.00 66.56 95 LEU A N 1
ATOM 820 C CA . LEU A 1 95 ? 37.549 -15.550 -50.384 1.00 66.56 95 LEU A CA 1
ATOM 821 C C . LEU A 1 95 ? 38.443 -14.403 -49.888 1.00 66.56 95 LEU A C 1
ATOM 823 O O . LEU A 1 95 ? 39.580 -14.643 -49.477 1.00 66.56 95 LEU A O 1
ATOM 827 N N . GLN A 1 96 ? 37.929 -13.172 -49.872 1.00 60.81 96 GLN A N 1
ATOM 828 C CA . GLN A 1 96 ? 38.578 -12.028 -49.229 1.00 60.81 96 GLN A CA 1
ATOM 829 C C . GLN A 1 96 ? 38.069 -11.886 -47.790 1.00 60.81 96 GLN A C 1
ATOM 831 O O . GLN A 1 96 ? 36.866 -11.786 -47.556 1.00 60.81 96 GLN A O 1
ATOM 836 N N . ASN A 1 9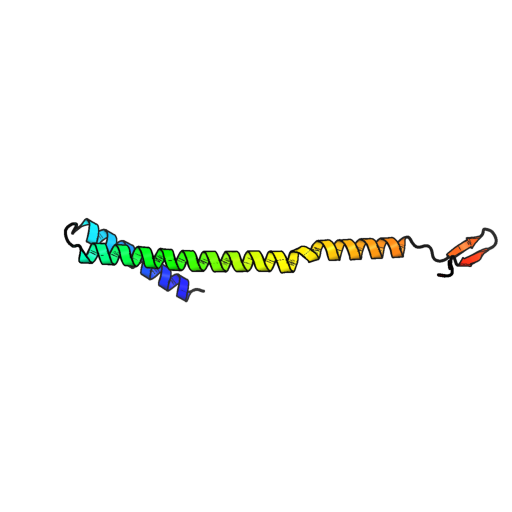7 ? 38.984 -11.900 -46.816 1.00 58.38 97 ASN A N 1
ATOM 837 C CA . ASN A 1 97 ? 38.674 -11.590 -45.421 1.00 58.38 97 ASN A CA 1
ATOM 838 C C . ASN A 1 97 ? 38.806 -10.078 -45.207 1.00 58.38 97 ASN A C 1
ATOM 840 O O . ASN A 1 97 ? 39.926 -9.566 -45.266 1.00 58.38 97 ASN A O 1
ATOM 844 N N . ASP A 1 98 ? 37.717 -9.391 -44.861 1.00 58.00 98 ASP A N 1
ATOM 845 C CA . ASP A 1 98 ? 37.760 -7.998 -44.395 1.00 58.00 98 ASP A CA 1
ATOM 846 C C . ASP A 1 98 ? 38.287 -7.950 -42.950 1.00 58.00 98 ASP A C 1
ATOM 848 O O . ASP A 1 98 ? 37.585 -7.648 -41.984 1.00 58.00 98 ASP A O 1
ATOM 852 N N . MET A 1 99 ? 39.558 -8.304 -42.773 1.00 53.09 99 MET A N 1
ATOM 853 C CA . MET A 1 99 ? 40.291 -8.058 -41.537 1.00 53.09 99 MET A CA 1
ATOM 854 C C . MET A 1 99 ? 40.953 -6.689 -41.660 1.00 53.09 99 MET A C 1
ATOM 856 O O . MET A 1 99 ? 42.150 -6.586 -41.937 1.00 53.09 99 MET A O 1
ATOM 860 N N . GLU A 1 100 ? 40.180 -5.621 -41.440 1.00 48.16 100 GLU A N 1
ATOM 861 C CA . GLU A 1 100 ? 40.766 -4.325 -41.099 1.00 48.16 100 GLU A CA 1
ATOM 862 C C . GLU A 1 100 ? 41.656 -4.524 -39.865 1.00 48.16 100 GLU A C 1
ATOM 864 O O . GLU A 1 100 ? 41.194 -4.745 -38.740 1.00 48.16 100 GLU A O 1
ATOM 869 N N . LYS A 1 101 ? 42.972 -4.499 -40.096 1.00 44.09 101 LYS A N 1
ATOM 870 C CA . LYS A 1 101 ? 43.987 -4.491 -39.047 1.00 44.09 101 LYS A CA 1
ATOM 871 C C . LYS A 1 101 ? 43.713 -3.290 -38.144 1.00 44.09 101 LYS A C 1
ATOM 873 O O . LYS A 1 101 ? 43.933 -2.151 -38.552 1.00 44.09 101 LYS A O 1
ATOM 878 N N . LYS A 1 102 ? 43.265 -3.539 -36.910 1.00 43.56 102 LYS A N 1
ATOM 879 C CA . LYS A 1 102 ? 43.300 -2.527 -35.849 1.00 43.56 102 LYS A CA 1
ATOM 880 C C . LYS A 1 102 ? 44.750 -2.054 -35.686 1.00 43.56 102 LYS A C 1
ATOM 882 O O . LYS A 1 102 ? 45.609 -2.865 -35.343 1.00 43.56 102 LYS A O 1
ATOM 887 N N . LYS A 1 103 ? 44.999 -0.777 -35.990 1.00 36.22 103 LYS A N 1
ATOM 888 C CA . LYS A 1 103 ? 46.162 -0.023 -35.504 1.00 36.22 103 LYS A CA 1
ATOM 889 C C . LYS A 1 103 ? 45.985 0.310 -34.028 1.00 36.22 103 LYS A C 1
ATOM 891 O O . LYS A 1 103 ? 44.815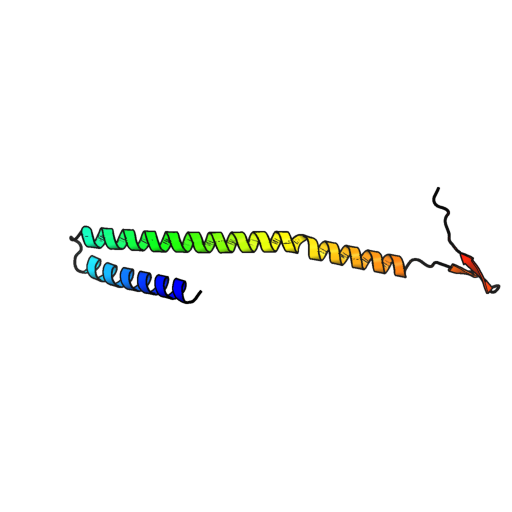 0.468 -33.608 1.00 36.22 103 LYS A O 1
#

Radius of gyration: 33.91 Å; chains: 1; bounding box: 71×31×88 Å

pLDDT: mean 83.72, std 13.52, range [36.22, 96.75]

Foldseek 3Di:
DVVVVVVLVVLVVVLVVLVVVCVVPVPPVVSVVVSVVSVVVSVVVVVVVVVVVVVVVVVVCVVCVCVVVVVVVVVVVVVVVVVDDQWDQDPVRDTDGPPPPDD